Protein AF-A0A966PYU3-F1 (afdb_monomer_lite)

pLDDT: mean 75.05, std 14.35, range [39.69, 89.88]

Radius of gyration: 15.24 Å; chains: 1; bounding box: 38×45×28 Å

Foldseek 3Di:
DVLLVVQCPDPLSVVVSVLQVVCPVLPPQWDWDADPVRWIWIWHDLDVQWIWIWTAQSPVPFQGTWIWIWGADPVRHTPDTDTQDRHNDSVVNSVSSVVVSVVVVVVVVVVPPDD

Secondary structure (DSSP, 8-state):
-HHHHHHTTSHHHHHHHHHHHHHHHHSTT-EEEE-TTS-EEEEEEEETTEEEEEEE--STTS-SEEEEEEEE-TTS-EEEEEEEEEES-HHHHHHHHHHHHHHHHHHHHTTSS--

Sequence (115 aa):
DVVLLGLINSRKGLKMAIWVDFFKEKLEGSKIVVDTEGKPYVSKEIAPKEYVEVELNITQQFLPYHIYFRRFDVNGVELENRLFAQVGDRDLALKSFNDITSKRLNSFELVLDGE

Structure (mmCIF, N/CA/C/O backbone):
data_AF-A0A966PYU3-F1
#
_entry.id   AF-A0A966PYU3-F1
#
loop_
_atom_site.group_PDB
_atom_site.id
_atom_site.type_symbol
_atom_site.label_atom_id
_atom_site.label_alt_id
_atom_site.label_comp_id
_atom_site.label_asym_id
_atom_site.label_entity_id
_atom_site.label_seq_id
_atom_site.pdbx_PDB_ins_code
_atom_site.Cartn_x
_atom_site.Cartn_y
_atom_site.Cartn_z
_atom_site.occupancy
_atom_site.B_iso_or_equiv
_atom_site.auth_seq_id
_atom_site.auth_comp_id
_atom_site.auth_asym_id
_atom_site.auth_atom_id
_atom_site.pdbx_PDB_model_num
ATOM 1 N N . ASP A 1 1 ? 13.093 -5.484 13.478 1.00 48.78 1 ASP A N 1
ATOM 2 C CA . ASP A 1 1 ? 14.369 -6.141 13.124 1.00 48.78 1 ASP A CA 1
ATOM 3 C C . ASP A 1 1 ? 14.368 -7.666 13.051 1.00 48.78 1 ASP A C 1
ATOM 5 O O . ASP A 1 1 ? 14.941 -8.189 12.109 1.00 48.78 1 ASP A O 1
ATOM 9 N N . VAL A 1 2 ? 13.714 -8.416 13.948 1.00 45.22 2 VAL A N 1
ATOM 10 C CA . VAL A 1 2 ? 13.799 -9.902 13.947 1.00 45.22 2 VAL A CA 1
ATOM 11 C C . VAL A 1 2 ? 13.134 -10.577 12.729 1.00 45.22 2 VAL A C 1
ATOM 13 O O . VAL A 1 2 ? 13.573 -11.637 12.292 1.00 45.22 2 VAL A O 1
ATOM 16 N N . VAL A 1 3 ? 12.116 -9.955 12.125 1.00 50.88 3 VAL A N 1
ATOM 17 C CA . VAL A 1 3 ? 11.343 -10.552 11.013 1.00 50.88 3 VAL A CA 1
ATOM 18 C C . VAL A 1 3 ? 12.121 -10.568 9.687 1.00 50.88 3 VAL A C 1
ATOM 20 O O . VAL A 1 3 ? 11.986 -11.510 8.909 1.00 50.88 3 VAL A O 1
ATOM 23 N N . LEU A 1 4 ? 12.996 -9.582 9.444 1.00 51.12 4 LEU A N 1
ATOM 24 C CA . LEU A 1 4 ? 13.831 -9.554 8.236 1.00 51.12 4 LEU A CA 1
ATOM 25 C C . LEU A 1 4 ? 14.906 -10.650 8.258 1.00 51.12 4 LEU A C 1
ATOM 27 O O . LEU A 1 4 ? 15.159 -11.278 7.233 1.00 51.12 4 LEU A O 1
ATOM 31 N N . LEU A 1 5 ? 15.493 -10.930 9.427 1.00 50.06 5 LEU A N 1
ATOM 32 C CA . LEU A 1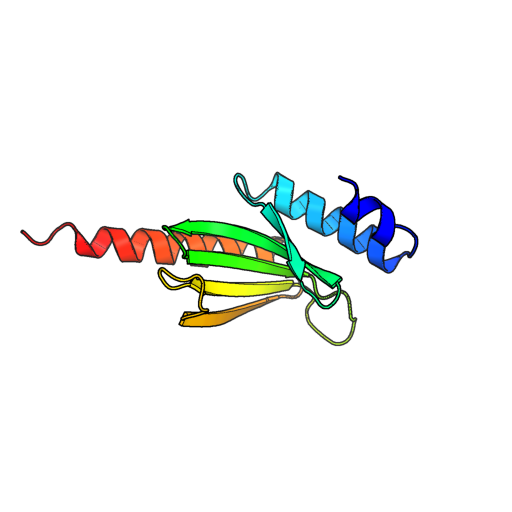 5 ? 16.560 -11.927 9.593 1.00 50.06 5 LEU A CA 1
ATOM 33 C C . LEU A 1 5 ? 16.131 -13.347 9.188 1.00 50.06 5 LEU A C 1
ATOM 35 O O . LEU A 1 5 ? 16.933 -14.080 8.615 1.00 50.06 5 LEU A O 1
ATOM 39 N N . GLY A 1 6 ? 14.864 -13.718 9.405 1.00 51.88 6 GLY A N 1
ATOM 40 C CA . GLY A 1 6 ? 14.333 -15.028 9.005 1.00 51.88 6 GLY A CA 1
ATOM 41 C C . GLY A 1 6 ? 14.177 -15.210 7.489 1.00 51.88 6 GLY A C 1
ATOM 42 O O . GLY A 1 6 ? 14.284 -16.328 6.985 1.00 51.88 6 GLY A O 1
ATOM 43 N N . LEU A 1 7 ? 13.976 -14.119 6.743 1.00 52.72 7 LEU A N 1
ATOM 44 C CA . LEU A 1 7 ? 13.758 -14.143 5.291 1.00 52.72 7 LEU A CA 1
ATOM 45 C C . LEU A 1 7 ? 15.075 -14.180 4.491 1.00 52.72 7 LEU A C 1
ATOM 47 O O . LEU A 1 7 ? 15.096 -14.676 3.366 1.00 52.72 7 LEU A O 1
ATOM 51 N N . ILE A 1 8 ? 16.191 -13.710 5.058 1.00 54.34 8 ILE A N 1
ATOM 52 C CA . ILE A 1 8 ? 17.474 -13.503 4.351 1.00 54.34 8 ILE A CA 1
ATOM 53 C C . ILE A 1 8 ? 18.181 -14.815 3.939 1.00 54.34 8 ILE A C 1
ATOM 55 O O . ILE A 1 8 ? 19.052 -14.793 3.070 1.00 54.34 8 ILE A O 1
ATOM 59 N N . ASN A 1 9 ? 17.760 -15.982 4.442 1.00 53.62 9 ASN A N 1
ATOM 60 C CA . ASN A 1 9 ? 18.373 -17.284 4.119 1.00 53.62 9 ASN A CA 1
ATOM 61 C C . ASN A 1 9 ? 18.201 -17.752 2.652 1.00 53.62 9 ASN A C 1
ATOM 63 O O . ASN A 1 9 ? 18.689 -18.816 2.277 1.00 53.62 9 ASN A O 1
ATOM 67 N N . SER A 1 10 ? 17.543 -16.970 1.790 1.00 58.88 10 SER A N 1
ATOM 68 C CA . SER A 1 10 ? 17.401 -17.247 0.356 1.00 58.88 10 SER A CA 1
ATOM 69 C C . SER A 1 10 ? 17.718 -16.010 -0.485 1.00 58.88 10 SER A C 1
ATOM 71 O O . SER A 1 10 ? 17.369 -14.891 -0.110 1.00 58.88 10 SER A O 1
ATOM 73 N N . ARG A 1 11 ? 18.295 -16.189 -1.689 1.00 59.81 11 ARG A N 1
ATOM 74 C CA . ARG A 1 11 ? 18.551 -15.085 -2.649 1.00 59.81 11 ARG A CA 1
ATOM 75 C C . ARG A 1 11 ? 17.299 -14.245 -2.931 1.00 59.81 11 ARG A C 1
ATOM 77 O O . ARG A 1 11 ? 17.414 -13.064 -3.245 1.00 59.81 11 ARG A O 1
ATOM 84 N N . LYS A 1 12 ? 16.111 -14.853 -2.838 1.00 63.81 12 LYS A N 1
ATOM 85 C CA . LYS A 1 12 ? 14.823 -14.160 -2.982 1.00 63.81 12 LYS A CA 1
ATOM 86 C C . LYS A 1 12 ? 14.524 -13.249 -1.787 1.00 63.81 12 LYS A C 1
ATOM 88 O O . LYS A 1 12 ? 14.116 -12.113 -1.992 1.00 63.81 12 LYS A O 1
ATOM 93 N N . GLY A 1 13 ? 14.786 -13.708 -0.566 1.00 62.72 13 GLY A N 1
ATOM 94 C CA . GLY A 1 13 ? 14.564 -12.915 0.641 1.00 62.72 13 GLY A CA 1
ATOM 95 C C . GLY A 1 13 ? 15.608 -11.821 0.865 1.00 62.72 13 GLY A C 1
ATOM 96 O O . GLY A 1 13 ? 15.250 -10.752 1.341 1.00 62.72 13 GLY A O 1
ATOM 97 N N . LEU A 1 14 ? 16.853 -12.008 0.405 1.00 65.94 14 LEU A N 1
ATOM 98 C CA . LEU A 1 14 ? 17.844 -10.923 0.362 1.00 65.94 14 LEU A CA 1
ATOM 99 C C . LEU A 1 14 ? 17.396 -9.786 -0.572 1.00 65.94 14 LEU A C 1
ATOM 101 O O . LEU A 1 14 ? 17.483 -8.617 -0.211 1.00 65.94 14 LEU A O 1
ATOM 105 N N . LYS A 1 15 ? 16.867 -10.118 -1.760 1.00 67.81 15 LYS A N 1
ATOM 106 C CA . LYS A 1 15 ? 16.271 -9.111 -2.654 1.00 67.81 15 LYS A CA 1
ATOM 107 C C . LYS A 1 15 ? 15.077 -8.421 -1.994 1.00 67.81 15 LYS A C 1
ATOM 109 O O . LYS A 1 15 ? 14.956 -7.211 -2.112 1.00 67.81 15 LYS A O 1
ATOM 114 N N . MET A 1 16 ? 14.235 -9.170 -1.279 1.00 70.31 16 MET A N 1
ATOM 115 C CA . MET A 1 16 ? 13.099 -8.611 -0.540 1.00 70.31 16 MET A CA 1
ATOM 116 C C . MET A 1 16 ? 13.531 -7.585 0.498 1.00 70.31 16 MET A C 1
ATOM 118 O O . MET A 1 16 ? 12.992 -6.489 0.510 1.00 70.31 16 MET A O 1
ATOM 122 N N . ALA A 1 17 ? 14.522 -7.933 1.320 1.00 69.19 17 ALA A N 1
ATOM 123 C CA . ALA A 1 17 ? 15.067 -7.061 2.350 1.00 69.19 17 ALA A CA 1
ATOM 124 C C . ALA A 1 17 ? 15.547 -5.729 1.759 1.00 69.19 17 ALA A C 1
ATOM 126 O O . ALA A 1 17 ? 15.104 -4.677 2.197 1.00 69.19 17 ALA A O 1
ATOM 127 N N . ILE A 1 18 ? 16.330 -5.782 0.675 1.00 76.62 18 ILE A N 1
ATOM 128 C CA . ILE A 1 18 ? 16.830 -4.582 -0.016 1.00 76.62 18 ILE A CA 1
ATOM 129 C C . ILE A 1 18 ? 15.679 -3.687 -0.501 1.00 76.62 18 ILE A C 1
ATOM 131 O O . ILE A 1 18 ? 15.760 -2.465 -0.395 1.00 76.62 18 ILE A O 1
ATOM 135 N N . TRP A 1 19 ? 14.604 -4.273 -1.037 1.00 76.88 19 TRP A N 1
ATOM 136 C CA . TRP A 1 19 ? 13.450 -3.494 -1.497 1.00 76.88 19 TRP A CA 1
ATOM 137 C C . TRP A 1 19 ? 12.645 -2.900 -0.348 1.00 76.88 19 TRP A C 1
ATOM 139 O O . TRP A 1 19 ? 12.254 -1.738 -0.416 1.00 76.88 19 TRP A O 1
ATOM 149 N N . VAL A 1 20 ? 12.420 -3.681 0.705 1.00 77.25 20 VAL A N 1
ATOM 150 C CA . VAL A 1 20 ? 11.753 -3.225 1.924 1.00 77.25 20 VAL A CA 1
ATOM 151 C C . VAL A 1 20 ? 12.511 -2.046 2.540 1.00 77.25 20 VAL A C 1
ATOM 153 O O . VAL A 1 20 ? 11.890 -1.030 2.847 1.00 77.25 20 VAL A O 1
ATOM 156 N N . ASP A 1 21 ? 13.836 -2.151 2.667 1.00 78.38 21 ASP A N 1
ATOM 157 C CA . ASP A 1 21 ? 14.683 -1.075 3.186 1.00 78.38 21 ASP A CA 1
ATOM 158 C C . ASP A 1 21 ? 14.631 0.167 2.286 1.00 78.38 21 ASP A C 1
ATOM 160 O O . ASP A 1 21 ? 14.397 1.264 2.787 1.00 78.38 21 ASP A O 1
ATOM 164 N N . PHE A 1 22 ? 14.706 0.003 0.958 1.00 83.56 22 PHE A N 1
ATOM 165 C CA . PHE A 1 22 ? 14.572 1.119 0.013 1.00 83.56 22 PHE A CA 1
ATOM 166 C C . PHE A 1 22 ? 13.260 1.893 0.201 1.00 83.56 22 PHE A C 1
ATOM 168 O O . PHE A 1 22 ? 13.265 3.122 0.284 1.00 83.56 22 PHE A O 1
ATOM 175 N N . PHE A 1 23 ? 12.122 1.196 0.271 1.00 81.00 23 PHE A N 1
ATOM 176 C CA . PHE A 1 23 ? 10.833 1.862 0.460 1.00 81.00 23 PHE A CA 1
ATOM 177 C C . PHE A 1 23 ? 10.705 2.467 1.854 1.00 81.00 23 PHE A C 1
ATOM 179 O O . PHE A 1 23 ? 10.170 3.562 1.967 1.00 81.00 23 PHE A O 1
ATOM 186 N N . LYS A 1 24 ? 11.237 1.823 2.895 1.00 79.62 24 LYS A N 1
ATOM 187 C CA . LYS A 1 24 ? 11.265 2.382 4.252 1.00 79.62 24 LYS A CA 1
ATOM 188 C C . LYS A 1 24 ? 12.063 3.688 4.315 1.00 79.62 24 LYS A C 1
ATOM 190 O O . LYS A 1 24 ? 11.620 4.634 4.958 1.00 79.62 24 LYS A O 1
ATOM 195 N N . GLU A 1 25 ? 13.211 3.758 3.641 1.00 83.06 25 GLU A N 1
ATOM 196 C CA . GLU A 1 25 ? 14.034 4.973 3.573 1.00 83.06 25 GLU A CA 1
ATOM 197 C C . GLU A 1 25 ? 13.360 6.095 2.773 1.00 83.06 25 GLU A C 1
ATOM 199 O O . GLU A 1 25 ? 13.516 7.270 3.098 1.00 83.06 25 GLU A O 1
ATOM 204 N N . LYS A 1 26 ? 12.621 5.756 1.709 1.00 84.25 26 LYS A N 1
ATOM 205 C CA . LYS A 1 26 ? 11.974 6.745 0.829 1.00 84.25 26 LYS A CA 1
ATOM 206 C C . LYS A 1 26 ? 10.588 7.179 1.293 1.00 84.25 26 LYS A C 1
ATOM 208 O O . LYS A 1 26 ? 10.162 8.284 0.964 1.00 84.25 26 LYS A O 1
ATOM 213 N N . LEU A 1 27 ? 9.878 6.328 2.023 1.00 81.31 27 LEU A N 1
ATOM 214 C CA . LEU A 1 27 ? 8.526 6.570 2.508 1.00 81.31 27 LEU A CA 1
ATOM 215 C C . LEU A 1 27 ? 8.575 6.853 4.006 1.00 81.31 27 LEU A C 1
ATOM 217 O O . LEU A 1 27 ? 8.327 5.975 4.834 1.00 81.31 27 LEU A O 1
ATOM 221 N N . GLU A 1 28 ? 8.876 8.100 4.362 1.00 80.25 28 GLU A N 1
ATOM 222 C CA . GLU A 1 28 ? 8.888 8.521 5.762 1.00 80.25 28 GLU A CA 1
ATOM 223 C C . GLU A 1 28 ? 7.515 8.283 6.420 1.00 80.25 28 GLU A C 1
ATOM 225 O O . GLU A 1 28 ? 6.459 8.526 5.815 1.00 80.25 28 GLU A O 1
ATOM 230 N N . GLY A 1 29 ? 7.542 7.754 7.647 1.00 78.38 29 GLY A N 1
ATOM 231 C CA . GLY A 1 29 ? 6.354 7.368 8.412 1.00 78.38 29 GLY A CA 1
ATOM 232 C C . GLY A 1 29 ? 5.727 6.030 8.001 1.00 78.38 29 GLY A C 1
ATOM 233 O O . GLY A 1 29 ? 4.717 5.637 8.584 1.00 78.38 29 GLY A O 1
ATOM 234 N N . SER A 1 30 ? 6.305 5.313 7.030 1.00 84.06 30 SER A N 1
ATOM 235 C CA . SER A 1 30 ? 5.847 3.970 6.664 1.00 84.06 30 SER A CA 1
ATOM 236 C C . SER A 1 30 ? 6.307 2.898 7.658 1.00 84.06 30 SER A C 1
ATOM 238 O O . SER A 1 30 ? 7.345 3.002 8.318 1.00 84.06 30 SER A O 1
ATOM 240 N N . LYS A 1 31 ? 5.506 1.841 7.772 1.00 84.38 31 LYS A N 1
ATOM 241 C CA . LYS A 1 31 ? 5.748 0.658 8.593 1.00 84.38 31 LYS A CA 1
ATOM 242 C C . LYS A 1 31 ? 5.828 -0.565 7.696 1.00 84.38 31 LYS A C 1
ATOM 244 O O . LYS A 1 31 ? 5.095 -0.693 6.721 1.00 84.38 31 LYS A O 1
ATOM 249 N N . ILE A 1 32 ? 6.705 -1.488 8.061 1.00 83.44 32 ILE A N 1
ATOM 250 C CA . ILE A 1 32 ? 6.795 -2.786 7.402 1.00 83.44 32 ILE A CA 1
ATOM 251 C C . ILE A 1 32 ? 5.848 -3.720 8.135 1.00 83.44 32 ILE A C 1
ATOM 253 O O . ILE A 1 32 ? 5.985 -3.915 9.344 1.00 83.44 32 ILE A O 1
ATOM 257 N N . VAL A 1 33 ? 4.911 -4.294 7.400 1.00 82.25 33 VAL A N 1
ATOM 258 C CA . VAL A 1 33 ? 3.959 -5.271 7.913 1.00 82.25 33 VAL A CA 1
ATOM 259 C C . VAL A 1 33 ? 4.103 -6.538 7.081 1.00 82.25 33 VAL A C 1
ATOM 261 O O . VAL A 1 33 ? 4.533 -6.501 5.929 1.00 82.25 33 VAL A O 1
ATOM 264 N N . VAL A 1 34 ? 3.834 -7.681 7.694 1.00 77.94 34 VAL A N 1
AT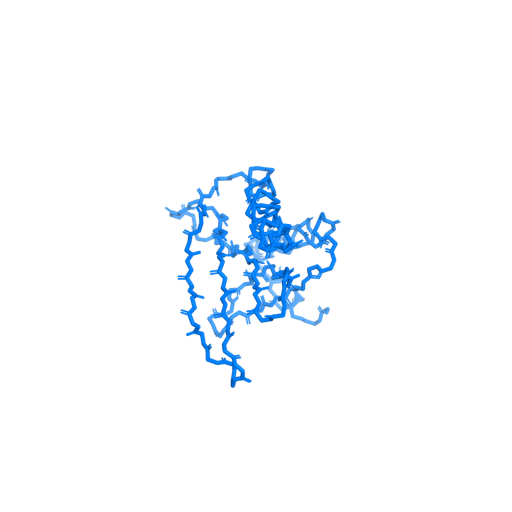OM 265 C CA . VAL A 1 34 ? 3.908 -8.976 7.027 1.00 77.94 34 VAL A CA 1
ATOM 266 C C . VAL A 1 34 ? 2.546 -9.621 7.155 1.00 77.94 34 VAL A C 1
ATOM 268 O O . VAL A 1 34 ? 2.011 -9.708 8.259 1.00 77.94 34 VAL A O 1
ATOM 271 N N . ASP A 1 35 ? 1.989 -10.035 6.023 1.00 74.31 35 ASP A N 1
ATOM 272 C CA . ASP A 1 35 ? 0.709 -10.729 5.995 1.00 74.31 35 ASP A CA 1
ATOM 273 C C . ASP A 1 35 ? 0.845 -12.122 6.632 1.00 74.31 35 ASP A C 1
ATOM 275 O O . ASP A 1 35 ? 1.937 -12.679 6.763 1.00 74.31 35 ASP A O 1
ATOM 279 N N . THR A 1 36 ? -0.287 -12.718 6.975 1.00 73.25 36 THR A N 1
ATOM 280 C CA . THR A 1 36 ? -0.451 -14.110 7.400 1.00 73.25 36 THR A CA 1
ATOM 281 C C . THR A 1 36 ? 0.173 -15.118 6.426 1.00 73.25 36 THR A C 1
ATOM 283 O O . THR A 1 36 ? 0.669 -16.156 6.857 1.00 73.25 36 THR A O 1
ATOM 286 N N . GLU A 1 37 ? 0.238 -14.790 5.130 1.00 70.38 37 GLU A N 1
ATOM 287 C CA . GLU A 1 37 ? 0.928 -15.579 4.097 1.00 70.38 37 GLU A CA 1
ATOM 288 C C . GLU A 1 37 ? 2.459 -15.370 4.064 1.00 70.38 37 GLU A C 1
ATOM 290 O O . GLU A 1 37 ? 3.153 -15.929 3.213 1.00 70.38 37 GLU A O 1
ATOM 295 N N . GLY A 1 38 ? 3.012 -14.542 4.955 1.00 66.56 38 GLY A N 1
ATOM 296 C CA . GLY A 1 38 ? 4.441 -14.223 5.009 1.00 66.56 38 GLY A CA 1
ATOM 297 C C . GLY A 1 38 ? 4.908 -13.213 3.954 1.00 66.56 38 GLY A C 1
ATOM 298 O O . GLY A 1 38 ? 6.115 -13.034 3.772 1.00 66.56 38 GLY A O 1
ATOM 299 N N . LYS A 1 39 ? 3.981 -12.552 3.250 1.00 75.12 39 LYS A N 1
ATOM 300 C CA . LYS A 1 39 ? 4.290 -11.521 2.249 1.00 75.12 39 LYS A CA 1
ATOM 301 C C . LYS A 1 39 ? 4.508 -10.171 2.935 1.00 75.12 39 LYS A C 1
ATOM 303 O O . LYS A 1 39 ? 3.603 -9.702 3.625 1.00 75.12 39 LYS A O 1
ATOM 308 N N . PRO A 1 40 ? 5.678 -9.532 2.775 1.00 78.06 40 PRO A N 1
ATOM 309 C CA . PRO A 1 40 ? 5.899 -8.212 3.332 1.00 78.06 40 PRO A CA 1
ATOM 310 C C . PRO A 1 40 ? 5.258 -7.140 2.456 1.00 78.06 40 PRO A C 1
ATOM 312 O O . PRO A 1 40 ? 5.358 -7.162 1.225 1.00 78.06 40 PRO A O 1
ATOM 315 N N . TYR A 1 41 ? 4.669 -6.159 3.118 1.00 85.50 41 TYR A N 1
ATOM 316 C CA . TYR A 1 41 ? 4.185 -4.939 2.508 1.00 85.50 41 TYR A CA 1
ATOM 317 C C . TYR A 1 41 ? 4.621 -3.726 3.329 1.00 85.50 41 TYR A C 1
ATOM 319 O O . TYR A 1 41 ? 4.778 -3.777 4.552 1.00 85.50 41 TYR A O 1
ATOM 327 N N . VAL A 1 42 ? 4.871 -2.624 2.631 1.00 87.81 42 VAL A N 1
ATOM 328 C CA . VAL A 1 42 ? 5.220 -1.339 3.236 1.00 87.81 42 VAL A CA 1
ATOM 329 C C . VAL A 1 42 ? 3.954 -0.504 3.297 1.00 87.81 42 VAL A C 1
ATOM 331 O O . VAL A 1 42 ? 3.445 -0.078 2.267 1.00 87.81 42 VAL A O 1
ATOM 334 N N . SER A 1 43 ? 3.431 -0.307 4.501 1.00 88.25 43 SER A N 1
ATOM 335 C CA . SER A 1 43 ? 2.166 0.373 4.767 1.00 88.25 43 SER A CA 1
ATOM 336 C C . SER A 1 43 ? 2.414 1.772 5.315 1.00 88.25 43 SER A C 1
ATOM 338 O O . SER A 1 43 ? 3.228 1.957 6.221 1.00 88.25 43 SER A O 1
ATOM 340 N N . LYS A 1 44 ? 1.718 2.776 4.786 1.00 89.19 44 LYS A N 1
ATOM 341 C CA . LYS A 1 44 ? 1.707 4.137 5.327 1.00 89.19 44 LYS A CA 1
ATOM 342 C C . LYS A 1 44 ? 0.280 4.549 5.610 1.00 89.19 44 LYS A C 1
ATOM 344 O O . LYS A 1 44 ? -0.573 4.494 4.728 1.00 89.19 44 LYS A O 1
ATOM 349 N N . GLU A 1 45 ? 0.057 5.015 6.827 1.00 87.81 45 GLU A N 1
ATOM 350 C CA . GLU A 1 45 ? -1.190 5.665 7.199 1.00 87.81 45 GLU A CA 1
ATOM 351 C C . GLU A 1 45 ? -1.217 7.072 6.599 1.00 87.81 45 GLU A C 1
ATOM 353 O O . GLU A 1 45 ? -0.291 7.858 6.812 1.00 87.81 45 GLU A O 1
ATOM 358 N N . ILE A 1 46 ? -2.251 7.369 5.814 1.00 85.12 46 ILE A N 1
ATOM 359 C CA . ILE A 1 46 ? -2.429 8.684 5.180 1.00 85.12 46 ILE A CA 1
ATOM 360 C C . ILE A 1 46 ? -3.522 9.510 5.864 1.00 85.12 46 ILE A C 1
ATOM 362 O O . ILE A 1 46 ? -3.479 10.735 5.829 1.00 85.12 46 ILE A O 1
ATOM 366 N N . ALA A 1 47 ? -4.478 8.837 6.499 1.00 82.31 47 ALA A N 1
ATOM 367 C CA . ALA A 1 47 ? -5.548 9.404 7.307 1.00 82.31 47 ALA A CA 1
ATOM 368 C C . ALA A 1 47 ? -5.982 8.341 8.333 1.00 82.31 47 ALA A C 1
ATOM 370 O O . ALA A 1 47 ? -5.629 7.169 8.165 1.00 82.31 47 ALA A O 1
ATOM 371 N N . PRO A 1 48 ? -6.739 8.697 9.388 1.00 83.06 48 PRO A N 1
ATOM 372 C CA . PRO A 1 48 ? -7.157 7.727 10.394 1.00 83.06 48 PRO A CA 1
ATOM 373 C C . PRO A 1 48 ? -7.859 6.526 9.748 1.00 83.06 48 PRO A C 1
ATOM 375 O O . PRO A 1 48 ? -8.939 6.676 9.176 1.00 83.06 48 PRO A O 1
ATOM 378 N N . LYS A 1 49 ? -7.250 5.338 9.875 1.00 85.50 49 LYS A N 1
ATOM 379 C CA . LYS A 1 49 ? -7.730 4.059 9.302 1.00 85.50 49 LYS A CA 1
ATOM 380 C C . LYS A 1 49 ? -7.689 3.957 7.773 1.00 85.50 49 LYS A C 1
ATOM 382 O O . LYS A 1 49 ? -8.295 3.043 7.212 1.00 85.50 49 LYS A O 1
ATOM 387 N N . GLU A 1 50 ? -6.981 4.852 7.098 1.00 86.94 50 GLU A N 1
ATOM 388 C CA . GLU A 1 50 ? -6.704 4.764 5.667 1.00 86.94 50 GLU A CA 1
ATOM 389 C C . GLU A 1 50 ? -5.212 4.571 5.434 1.00 86.94 50 GLU A C 1
ATOM 391 O O . GLU A 1 50 ? -4.374 5.367 5.867 1.00 86.94 50 GLU A O 1
ATOM 396 N N . TYR A 1 51 ? -4.890 3.513 4.704 1.00 88.06 51 TYR A N 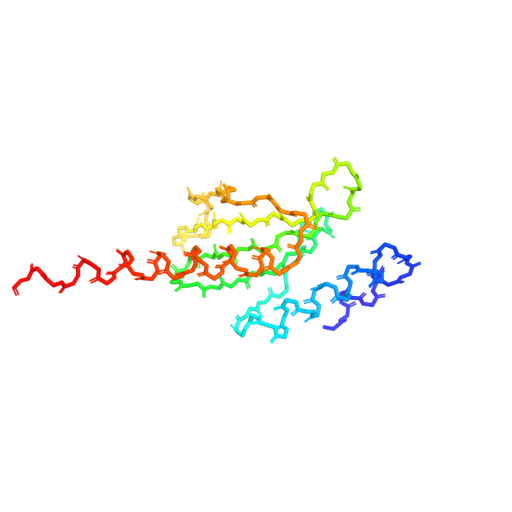1
ATOM 397 C CA . TYR A 1 51 ? -3.535 3.060 4.471 1.00 88.06 51 TYR A CA 1
ATOM 398 C C . TYR A 1 51 ? -3.276 2.930 2.977 1.00 88.06 51 TYR A C 1
ATOM 400 O O . TYR A 1 51 ? -4.107 2.440 2.209 1.00 88.06 51 TYR A O 1
ATOM 408 N N . VAL A 1 52 ? -2.092 3.359 2.562 1.00 89.62 52 VAL A N 1
ATOM 409 C CA . VAL A 1 52 ? -1.541 3.030 1.250 1.00 89.62 52 VAL A CA 1
ATOM 410 C C . VAL A 1 52 ? -0.438 2.016 1.479 1.00 89.62 52 VAL A C 1
ATOM 412 O O . VAL A 1 52 ? 0.453 2.238 2.300 1.00 89.62 52 VAL A O 1
ATOM 415 N N . GLU A 1 53 ? -0.496 0.900 0.764 1.00 89.88 53 GLU A N 1
ATOM 416 C CA . GLU A 1 53 ? 0.390 -0.235 0.993 1.00 89.88 53 GLU A CA 1
ATOM 417 C C . GLU A 1 53 ? 1.093 -0.638 -0.297 1.00 89.88 53 GLU A C 1
ATOM 419 O O . GLU A 1 53 ? 0.463 -0.758 -1.344 1.00 89.88 53 GLU A O 1
ATOM 424 N N . VAL A 1 54 ? 2.405 -0.849 -0.227 1.00 88.94 54 VAL A N 1
ATOM 425 C CA . VAL A 1 54 ? 3.198 -1.436 -1.309 1.00 88.94 54 VAL A CA 1
ATOM 426 C C . VAL A 1 54 ? 3.466 -2.887 -0.960 1.00 88.94 54 VAL A C 1
ATOM 428 O O . VAL A 1 54 ? 4.304 -3.178 -0.109 1.00 88.94 54 VAL A O 1
ATOM 431 N N . GLU A 1 55 ? 2.767 -3.799 -1.617 1.00 86.62 55 GLU A N 1
ATOM 432 C CA . GLU A 1 55 ? 3.050 -5.227 -1.553 1.00 86.62 55 GLU A CA 1
ATOM 433 C C . GLU A 1 55 ? 4.221 -5.568 -2.483 1.00 86.62 55 GLU A C 1
ATOM 435 O O . GLU A 1 55 ? 4.288 -5.125 -3.635 1.00 86.62 55 GLU A O 1
ATOM 440 N N . LEU A 1 56 ? 5.155 -6.367 -1.959 1.00 79.75 56 LEU A N 1
ATOM 441 C CA . LEU A 1 56 ? 6.348 -6.813 -2.669 1.00 79.75 56 LEU A CA 1
ATOM 442 C C . LEU A 1 56 ? 6.162 -8.252 -3.144 1.00 79.75 56 LEU A C 1
ATOM 444 O O . LEU A 1 56 ? 6.345 -9.213 -2.394 1.00 79.75 56 LEU A O 1
ATOM 448 N N . ASN A 1 57 ? 5.833 -8.408 -4.421 1.00 74.88 57 ASN A N 1
ATOM 449 C CA . ASN A 1 57 ? 5.586 -9.701 -5.033 1.00 74.88 57 ASN A CA 1
ATOM 450 C C . ASN A 1 57 ? 6.859 -10.231 -5.716 1.00 74.88 57 ASN A C 1
ATOM 452 O O . ASN A 1 57 ? 7.243 -9.816 -6.804 1.00 74.88 57 ASN A O 1
ATOM 456 N N . ILE A 1 58 ? 7.564 -11.161 -5.065 1.00 62.75 58 ILE A N 1
ATOM 457 C CA . ILE A 1 58 ? 8.853 -11.697 -5.566 1.00 62.75 58 ILE A CA 1
ATOM 458 C C . ILE A 1 58 ? 8.666 -12.923 -6.474 1.00 62.75 58 ILE A C 1
ATOM 460 O O . ILE A 1 58 ? 9.621 -13.471 -7.039 1.00 62.75 58 ILE A O 1
ATOM 464 N N . THR A 1 59 ? 7.427 -13.368 -6.658 1.00 58.66 59 THR A N 1
ATOM 465 C CA . THR A 1 59 ? 7.100 -14.434 -7.601 1.00 58.66 59 THR A CA 1
ATOM 466 C C . THR A 1 59 ? 7.151 -13.896 -9.032 1.00 58.66 59 THR A C 1
ATOM 468 O O . THR A 1 59 ? 6.308 -13.119 -9.458 1.00 58.66 59 THR A O 1
ATOM 471 N N . GLN A 1 60 ? 8.167 -14.343 -9.779 1.00 52.06 60 GLN A N 1
ATOM 472 C CA . GLN A 1 60 ? 8.594 -13.894 -11.119 1.00 52.06 60 GLN A CA 1
ATOM 473 C C . GLN A 1 60 ? 7.541 -13.974 -12.248 1.00 52.06 60 GLN A C 1
ATOM 475 O O . GLN A 1 60 ? 7.883 -13.733 -13.401 1.00 52.06 60 GLN A O 1
ATOM 480 N N . GLN A 1 61 ? 6.292 -14.339 -11.955 1.00 51.03 61 GLN A N 1
ATOM 481 C CA . GLN A 1 61 ? 5.209 -14.374 -12.943 1.00 51.03 61 GLN A CA 1
ATOM 482 C C . GLN A 1 61 ? 4.473 -13.035 -13.083 1.00 51.03 61 GLN A C 1
ATOM 484 O O . GLN A 1 61 ? 3.795 -12.841 -14.087 1.00 51.03 61 GLN A O 1
ATOM 489 N N . PHE A 1 62 ? 4.630 -12.104 -12.136 1.00 58.09 62 PHE A N 1
ATOM 490 C CA . PHE A 1 62 ? 3.937 -10.813 -12.150 1.00 58.09 62 PHE A CA 1
ATOM 491 C C . PHE A 1 62 ? 4.889 -9.644 -11.902 1.00 58.09 62 PHE A C 1
ATOM 493 O O . PHE A 1 62 ? 6.023 -9.815 -11.450 1.00 58.09 62 PHE A O 1
ATOM 500 N N . LEU A 1 63 ? 4.408 -8.441 -12.218 1.00 64.50 63 LEU A N 1
ATOM 501 C CA . LEU A 1 63 ? 5.068 -7.195 -11.849 1.00 64.50 63 LEU A CA 1
ATOM 502 C C . LEU A 1 63 ? 5.243 -7.152 -10.312 1.00 64.50 63 LEU A C 1
ATOM 504 O O . LEU A 1 63 ? 4.288 -7.449 -9.592 1.00 64.50 63 LEU A O 1
ATOM 508 N N . PRO A 1 64 ? 6.445 -6.830 -9.804 1.00 74.75 64 PRO A N 1
ATOM 509 C CA . PRO A 1 64 ? 6.837 -7.109 -8.428 1.00 74.75 64 PRO A CA 1
ATOM 510 C C . PRO A 1 64 ? 6.312 -6.119 -7.386 1.00 74.75 64 PRO A C 1
ATOM 512 O O . PRO A 1 64 ? 6.519 -6.345 -6.195 1.00 74.75 64 PRO A O 1
ATOM 515 N N . TYR A 1 65 ? 5.666 -5.031 -7.807 1.00 84.94 65 TYR A N 1
ATOM 516 C CA . TYR A 1 65 ? 5.148 -4.010 -6.905 1.00 84.94 65 TYR A CA 1
ATOM 517 C C . TYR A 1 65 ? 3.654 -3.813 -7.136 1.00 84.94 65 TYR A C 1
ATOM 519 O O . TYR A 1 65 ? 3.239 -3.382 -8.216 1.00 84.94 65 TYR A O 1
ATOM 527 N N . HIS A 1 66 ? 2.856 -4.076 -6.106 1.00 88.12 66 HIS A N 1
ATOM 528 C CA . HIS A 1 66 ? 1.421 -3.808 -6.102 1.00 88.12 66 HIS A CA 1
ATOM 529 C C . HIS A 1 66 ? 1.117 -2.732 -5.073 1.00 88.12 66 HIS A C 1
ATOM 531 O O . HIS A 1 66 ? 1.449 -2.870 -3.902 1.00 88.12 66 HIS A O 1
ATOM 537 N N . ILE A 1 67 ? 0.503 -1.644 -5.519 1.00 88.44 67 ILE A N 1
ATOM 538 C CA . ILE A 1 67 ? 0.127 -0.525 -4.669 1.00 88.44 67 ILE A CA 1
ATOM 539 C C . ILE A 1 67 ? -1.358 -0.667 -4.374 1.00 88.44 67 ILE A C 1
ATOM 541 O O . ILE A 1 67 ? -2.182 -0.587 -5.288 1.00 88.44 67 ILE A O 1
ATOM 545 N N . TYR A 1 68 ? -1.692 -0.856 -3.107 1.00 89.06 68 TYR A N 1
ATOM 546 C CA . TYR A 1 68 ? -3.053 -0.966 -2.614 1.00 89.06 68 TYR A CA 1
ATOM 547 C C . TYR A 1 68 ? -3.449 0.275 -1.829 1.00 89.06 68 TYR A C 1
ATOM 549 O O . TYR A 1 68 ? -2.641 0.899 -1.144 1.00 89.06 68 TYR A O 1
ATOM 557 N N . PHE A 1 69 ? -4.730 0.603 -1.915 1.00 89.44 69 PHE A N 1
ATOM 558 C CA . PHE A 1 69 ? -5.403 1.471 -0.967 1.00 89.44 69 PHE A CA 1
ATOM 559 C C . PHE A 1 69 ? -6.295 0.614 -0.086 1.00 89.44 69 PHE A C 1
ATOM 561 O O . PHE A 1 69 ? -7.155 -0.102 -0.608 1.00 89.44 69 PHE A O 1
ATOM 568 N N . ARG A 1 70 ? -6.096 0.703 1.227 1.00 89.06 70 ARG A N 1
ATOM 569 C CA . ARG A 1 70 ? -6.897 -0.004 2.217 1.00 89.06 70 ARG A CA 1
ATOM 570 C C . ARG A 1 70 ? -7.538 0.966 3.189 1.00 89.06 70 ARG A C 1
ATOM 572 O O . ARG A 1 70 ? -6.906 1.920 3.636 1.00 89.06 70 ARG A O 1
ATOM 579 N N . ARG A 1 71 ? -8.793 0.713 3.533 1.00 87.62 71 ARG A N 1
ATOM 580 C CA . ARG A 1 71 ? -9.540 1.490 4.522 1.00 87.62 71 ARG A CA 1
ATOM 581 C C . ARG A 1 71 ? -10.214 0.552 5.496 1.00 87.62 71 ARG A C 1
ATOM 583 O O . ARG A 1 71 ? -10.808 -0.435 5.074 1.00 87.62 71 ARG A O 1
ATOM 590 N N . PHE A 1 72 ? -10.183 0.905 6.772 1.00 87.19 72 PHE A N 1
ATOM 591 C CA . PHE A 1 72 ? -10.783 0.121 7.845 1.00 87.19 72 PHE A CA 1
ATOM 592 C C . PHE A 1 72 ? -11.850 0.925 8.597 1.00 87.19 72 PHE A C 1
ATOM 594 O O . PHE A 1 72 ? -11.824 2.159 8.633 1.00 87.19 72 PHE A O 1
ATOM 601 N N . ASP A 1 73 ? -12.814 0.222 9.188 1.00 86.12 73 ASP A N 1
ATOM 602 C CA . ASP A 1 73 ? -13.847 0.805 10.040 1.00 86.12 73 ASP A CA 1
ATOM 603 C C . ASP A 1 73 ? -13.340 1.057 11.475 1.00 86.12 73 ASP A C 1
ATOM 605 O O . ASP A 1 73 ? -12.168 0.871 11.814 1.00 86.12 73 ASP A O 1
ATOM 609 N N . VAL A 1 74 ? -14.238 1.506 12.358 1.00 83.75 74 VAL A N 1
ATOM 610 C CA . VAL A 1 74 ? -13.921 1.732 13.778 1.00 83.75 74 VAL A CA 1
ATOM 611 C C . VAL A 1 74 ? -13.568 0.477 14.569 1.00 83.75 74 VAL A C 1
ATOM 613 O O . VAL A 1 74 ? -12.864 0.595 15.568 1.00 83.75 74 VAL A O 1
ATOM 616 N N . ASN A 1 75 ? -13.996 -0.687 14.099 1.00 86.00 75 ASN A N 1
ATOM 617 C CA . ASN A 1 75 ? -13.773 -1.990 14.707 1.00 86.00 75 ASN A CA 1
ATOM 618 C C . ASN A 1 75 ? -12.589 -2.743 14.069 1.00 86.00 75 ASN A C 1
ATOM 620 O O . ASN A 1 75 ? -12.300 -3.865 14.476 1.00 86.00 75 ASN A O 1
ATOM 624 N N . GLY A 1 76 ? -11.901 -2.142 13.089 1.00 79.00 76 GLY A N 1
ATOM 625 C CA . GLY A 1 76 ? -10.792 -2.760 12.358 1.00 79.00 76 GLY A CA 1
ATOM 626 C C . GLY A 1 76 ? -11.221 -3.684 11.212 1.00 79.00 76 GLY A C 1
ATOM 627 O O . GLY A 1 76 ? -10.398 -4.442 10.707 1.00 79.00 76 GLY A O 1
ATOM 628 N N . VAL A 1 77 ? -12.485 -3.637 10.790 1.00 85.88 77 VAL A N 1
ATOM 629 C CA . VAL A 1 77 ? -13.001 -4.372 9.628 1.00 85.88 77 VAL A CA 1
ATOM 630 C C . VAL A 1 77 ? -12.589 -3.652 8.346 1.00 85.88 77 VAL A C 1
ATOM 632 O O . VAL A 1 77 ? -12.761 -2.439 8.230 1.00 85.88 77 VAL A O 1
ATOM 635 N N . GLU A 1 78 ? -12.055 -4.392 7.375 1.00 86.25 78 GLU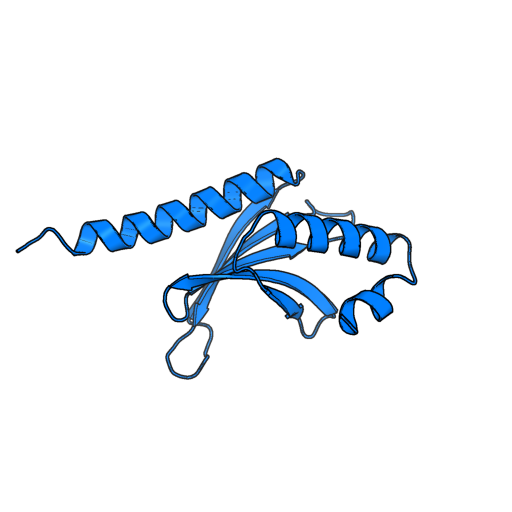 A N 1
ATOM 636 C CA . GLU A 1 78 ? -11.694 -3.861 6.057 1.00 86.25 78 GLU A CA 1
ATOM 637 C C . GLU A 1 78 ? -12.953 -3.387 5.307 1.00 86.25 78 GLU A C 1
ATOM 639 O O . GLU A 1 78 ? -13.859 -4.167 5.021 1.00 86.25 78 GLU A O 1
ATOM 644 N N . LEU A 1 79 ? -13.015 -2.088 5.015 1.00 85.81 79 LEU A N 1
ATOM 645 C CA . LEU A 1 79 ? -14.085 -1.443 4.249 1.00 85.81 79 LEU A CA 1
ATOM 646 C C . LEU A 1 79 ? -13.736 -1.325 2.766 1.00 85.81 79 LEU A C 1
ATOM 648 O O . LEU A 1 79 ? -14.615 -1.406 1.912 1.00 85.81 79 LEU A O 1
ATOM 652 N N . GLU A 1 80 ? -12.462 -1.087 2.459 1.00 86.06 80 GLU A N 1
ATOM 653 C CA . GLU A 1 80 ? -11.971 -0.963 1.089 1.00 86.06 80 GLU A CA 1
ATOM 654 C C . GLU A 1 80 ? -10.608 -1.636 0.985 1.00 86.06 80 GLU A C 1
ATOM 656 O O . GLU A 1 80 ? -9.751 -1.438 1.842 1.00 86.06 80 GLU A O 1
ATOM 661 N N . ASN A 1 81 ? -10.405 -2.386 -0.093 1.00 88.12 81 ASN A N 1
ATOM 662 C CA . ASN A 1 81 ? -9.115 -2.932 -0.487 1.00 88.12 81 ASN A CA 1
ATOM 663 C C . ASN A 1 81 ? -9.042 -2.923 -2.004 1.00 88.12 81 ASN A C 1
ATOM 665 O O . ASN A 1 81 ? -9.661 -3.734 -2.695 1.00 88.12 81 ASN A O 1
ATOM 669 N N . ARG A 1 82 ? -8.353 -1.914 -2.529 1.00 86.44 82 ARG A N 1
ATOM 670 C CA . ARG A 1 82 ? -8.347 -1.615 -3.954 1.00 86.44 82 ARG A CA 1
ATOM 671 C C . ARG A 1 82 ? -6.924 -1.565 -4.473 1.00 86.44 82 ARG A C 1
ATOM 673 O O . ARG A 1 82 ? -6.134 -0.725 -4.044 1.00 86.44 82 ARG A O 1
ATOM 680 N N . LEU A 1 83 ? -6.632 -2.412 -5.457 1.00 86.75 83 LEU A N 1
ATOM 681 C CA . LEU A 1 83 ? -5.403 -2.323 -6.236 1.00 86.75 83 LEU A CA 1
ATOM 682 C C . LEU A 1 83 ? -5.430 -1.033 -7.062 1.00 86.75 83 LEU A C 1
ATOM 684 O O . LEU A 1 83 ? -6.300 -0.844 -7.910 1.00 86.75 83 LEU A O 1
ATOM 688 N N . PHE A 1 84 ? -4.481 -0.141 -6.802 1.00 84.69 84 PHE A N 1
ATOM 689 C CA . PHE A 1 84 ? -4.345 1.126 -7.509 1.00 84.69 84 PHE A CA 1
ATOM 690 C C . PHE A 1 84 ? -3.402 1.016 -8.701 1.00 84.69 84 PHE A C 1
ATOM 692 O O . PHE A 1 84 ? -3.713 1.492 -9.790 1.00 84.69 84 PHE A O 1
ATOM 699 N N . ALA A 1 85 ? -2.245 0.393 -8.494 1.00 85.69 85 ALA A N 1
ATOM 700 C CA . ALA A 1 85 ? -1.242 0.239 -9.532 1.00 85.69 85 ALA A CA 1
ATOM 701 C C . ALA A 1 85 ? -0.468 -1.061 -9.341 1.00 85.69 85 ALA A C 1
ATOM 703 O O . ALA A 1 85 ? -0.240 -1.518 -8.224 1.00 85.69 85 ALA A O 1
ATOM 704 N N . GLN A 1 86 ? -0.044 -1.637 -10.457 1.00 86.88 86 GLN A N 1
ATOM 705 C CA . GLN A 1 86 ? 0.853 -2.776 -10.496 1.00 86.88 86 GLN A CA 1
ATOM 706 C C . GLN A 1 86 ? 2.002 -2.398 -11.432 1.00 86.88 86 GLN A C 1
ATOM 708 O O . GLN A 1 86 ? 1.759 -2.058 -12.590 1.00 86.88 86 GLN A O 1
ATOM 713 N N . VAL A 1 87 ? 3.239 -2.401 -10.933 1.00 85.69 87 VAL A N 1
ATOM 714 C CA . VAL A 1 87 ? 4.383 -1.845 -11.669 1.00 85.69 87 VAL A CA 1
ATOM 715 C C . VAL A 1 87 ? 5.629 -2.717 -11.586 1.00 85.69 87 VAL A C 1
ATOM 717 O O . VAL A 1 87 ? 5.876 -3.419 -10.608 1.00 85.69 87 VAL A O 1
ATOM 720 N N . GLY A 1 88 ? 6.406 -2.666 -12.670 1.00 82.38 88 GLY A N 1
ATOM 721 C CA . GLY A 1 88 ? 7.657 -3.406 -12.868 1.00 82.38 88 GLY A CA 1
ATOM 722 C C . GLY A 1 88 ? 8.850 -2.824 -12.120 1.00 82.38 88 GLY A C 1
ATOM 723 O O . GLY A 1 88 ? 9.828 -3.519 -11.860 1.00 82.38 88 GLY A O 1
ATOM 724 N N . ASP A 1 89 ? 8.764 -1.531 -11.823 1.00 82.44 89 ASP A N 1
ATOM 725 C CA . ASP A 1 89 ? 9.892 -0.683 -11.484 1.00 82.44 89 ASP A CA 1
ATOM 726 C C . ASP A 1 89 ? 9.657 0.018 -10.143 1.00 82.44 89 ASP A C 1
ATOM 728 O O . ASP A 1 89 ? 8.556 0.494 -9.855 1.00 82.44 89 ASP A O 1
ATOM 732 N N . ARG A 1 90 ? 10.706 0.069 -9.319 1.00 81.25 90 ARG A N 1
ATOM 733 C CA . ARG A 1 90 ? 10.660 0.614 -7.956 1.00 81.25 90 ARG A CA 1
ATOM 734 C C . ARG A 1 90 ? 10.404 2.120 -7.927 1.00 81.25 90 ARG A C 1
ATOM 736 O O . ARG A 1 90 ? 9.721 2.605 -7.030 1.00 81.25 90 ARG A O 1
ATOM 743 N N . ASP A 1 91 ? 10.949 2.856 -8.891 1.00 84.69 91 ASP A N 1
ATOM 744 C CA . ASP A 1 91 ? 10.833 4.306 -8.974 1.00 84.69 91 ASP A CA 1
ATOM 745 C C . ASP A 1 91 ? 9.417 4.657 -9.445 1.00 84.69 91 ASP A C 1
ATOM 747 O O . ASP A 1 91 ? 8.779 5.574 -8.919 1.00 84.69 91 ASP A O 1
ATOM 751 N N . LEU A 1 92 ? 8.859 3.842 -10.347 1.00 85.31 92 LEU A N 1
ATOM 752 C CA . LEU A 1 92 ? 7.453 3.939 -10.734 1.00 85.31 92 LEU A CA 1
ATOM 753 C C . LEU A 1 92 ? 6.500 3.547 -9.592 1.00 85.31 92 LEU A C 1
ATOM 755 O O . LEU A 1 92 ? 5.437 4.157 -9.455 1.00 85.31 92 LEU A O 1
ATOM 759 N N . ALA A 1 93 ? 6.874 2.577 -8.752 1.00 86.00 93 ALA A N 1
ATOM 760 C CA . ALA A 1 93 ? 6.106 2.202 -7.562 1.00 86.00 93 ALA A CA 1
ATOM 761 C C . ALA A 1 93 ? 6.068 3.342 -6.548 1.00 86.00 93 ALA A C 1
ATOM 763 O O . ALA A 1 93 ? 4.992 3.718 -6.088 1.00 86.00 93 ALA A O 1
ATOM 764 N N . LEU A 1 94 ? 7.227 3.948 -6.278 1.00 87.19 94 LEU A N 1
ATOM 765 C CA . LEU A 1 94 ? 7.352 5.109 -5.405 1.00 87.19 94 LEU A CA 1
ATOM 766 C C . LEU A 1 94 ? 6.521 6.290 -5.922 1.00 87.19 94 LEU A C 1
ATOM 768 O O . LEU A 1 94 ? 5.785 6.914 -5.159 1.00 87.19 94 LEU A O 1
ATOM 772 N N . LYS A 1 95 ? 6.590 6.571 -7.227 1.00 89.12 95 LYS A N 1
ATOM 773 C CA . LYS A 1 95 ? 5.775 7.618 -7.848 1.00 89.12 95 LYS A CA 1
ATOM 774 C C . LYS A 1 95 ? 4.281 7.327 -7.705 1.00 89.12 95 LYS A C 1
ATOM 776 O O . LYS A 1 95 ? 3.541 8.194 -7.262 1.00 89.12 95 LYS A O 1
ATOM 781 N N . SER A 1 96 ? 3.847 6.107 -8.022 1.00 88.31 96 SER A N 1
ATOM 782 C CA . SER A 1 96 ? 2.434 5.708 -7.933 1.00 88.31 96 SER A CA 1
ATOM 783 C C . SER A 1 96 ? 1.902 5.791 -6.502 1.00 88.31 96 SER A C 1
ATOM 785 O O . SER A 1 96 ? 0.770 6.216 -6.283 1.00 88.31 96 SER A O 1
ATOM 787 N N . PHE A 1 97 ? 2.735 5.419 -5.529 1.00 87.50 97 PHE A N 1
ATOM 788 C CA . PHE A 1 97 ? 2.441 5.524 -4.106 1.00 87.50 97 PHE A CA 1
ATOM 789 C C . PHE A 1 97 ? 2.270 6.978 -3.648 1.00 87.50 97 PHE A C 1
ATOM 791 O O . PHE A 1 97 ? 1.311 7.312 -2.948 1.00 87.50 97 PHE A O 1
ATOM 798 N N . ASN A 1 98 ? 3.182 7.860 -4.056 1.00 87.31 98 ASN A N 1
ATOM 799 C CA . ASN A 1 98 ? 3.081 9.281 -3.740 1.00 87.31 98 ASN A CA 1
ATOM 800 C C . ASN A 1 98 ? 1.872 9.914 -4.438 1.00 87.31 98 ASN A C 1
ATOM 802 O O . ASN A 1 98 ? 1.128 10.647 -3.798 1.00 87.31 98 ASN A O 1
ATOM 806 N N . ASP A 1 99 ? 1.608 9.559 -5.697 1.00 86.06 99 ASP A N 1
ATOM 807 C CA . ASP A 1 99 ? 0.459 10.056 -6.456 1.00 86.06 99 ASP A CA 1
ATOM 808 C C . ASP A 1 99 ? -0.870 9.705 -5.775 1.00 86.06 99 ASP A C 1
ATOM 810 O O . ASP A 1 99 ? -1.735 10.573 -5.654 1.00 86.06 99 ASP A O 1
ATOM 814 N N . ILE A 1 100 ? -1.064 8.459 -5.320 1.00 84.25 100 ILE A N 1
ATOM 815 C CA . ILE A 1 100 ? -2.300 8.095 -4.608 1.00 84.25 100 ILE A CA 1
ATOM 816 C C . ILE A 1 100 ? -2.391 8.784 -3.246 1.00 84.25 100 ILE A C 1
ATOM 818 O O . ILE A 1 100 ? -3.465 9.270 -2.890 1.00 84.25 100 ILE A O 1
ATOM 822 N N . THR A 1 101 ? -1.275 8.877 -2.521 1.00 83.25 101 THR A N 1
ATOM 823 C CA . THR A 1 101 ? -1.213 9.560 -1.223 1.00 83.25 101 THR A CA 1
ATOM 824 C C . THR A 1 101 ? -1.619 11.026 -1.375 1.00 83.25 101 THR A C 1
ATOM 826 O O . THR A 1 101 ? -2.542 11.482 -0.705 1.00 83.25 101 THR A O 1
ATOM 829 N N . SER A 1 102 ? -1.011 11.747 -2.320 1.00 81.00 102 SER A N 1
ATOM 830 C CA . SER A 1 102 ? -1.328 13.147 -2.610 1.00 81.00 102 SER A CA 1
ATOM 831 C C . SER A 1 102 ? -2.748 13.330 -3.140 1.00 81.00 102 SER A C 1
ATOM 833 O O . SER A 1 102 ? -3.447 14.230 -2.693 1.00 81.00 102 SER A O 1
ATOM 835 N N . LYS A 1 103 ? -3.229 12.468 -4.049 1.00 78.94 103 LYS A N 1
ATOM 836 C CA . LYS A 1 103 ? -4.614 12.547 -4.550 1.00 78.94 103 LYS A CA 1
ATOM 837 C C . LYS A 1 103 ? -5.641 12.369 -3.438 1.00 78.94 103 LYS A C 1
ATOM 839 O O . LYS A 1 103 ? -6.665 13.043 -3.458 1.00 78.94 103 LYS A O 1
ATOM 844 N N . ARG A 1 104 ? -5.391 11.462 -2.490 1.00 74.81 104 ARG A N 1
ATOM 845 C CA . ARG A 1 104 ? -6.284 11.253 -1.347 1.00 74.81 104 ARG A CA 1
ATOM 846 C C . ARG A 1 104 ? -6.258 12.448 -0.402 1.00 74.81 104 ARG A C 1
ATOM 848 O O . ARG A 1 104 ? -7.331 12.955 -0.109 1.00 74.81 104 ARG A O 1
ATOM 855 N N . LEU A 1 105 ? -5.080 12.947 -0.027 1.00 64.31 105 LEU A N 1
ATOM 856 C CA . LEU A 1 105 ? -4.950 14.156 0.798 1.00 64.31 105 LEU A CA 1
ATOM 857 C C . LEU A 1 105 ? -5.664 15.363 0.165 1.00 64.31 105 LEU A C 1
ATOM 859 O O . LEU A 1 105 ? -6.498 15.991 0.810 1.00 64.31 105 LEU A O 1
ATOM 863 N N . ASN A 1 106 ? -5.450 15.606 -1.130 1.00 60.28 106 ASN A N 1
ATOM 864 C CA . ASN A 1 106 ? -6.110 16.700 -1.8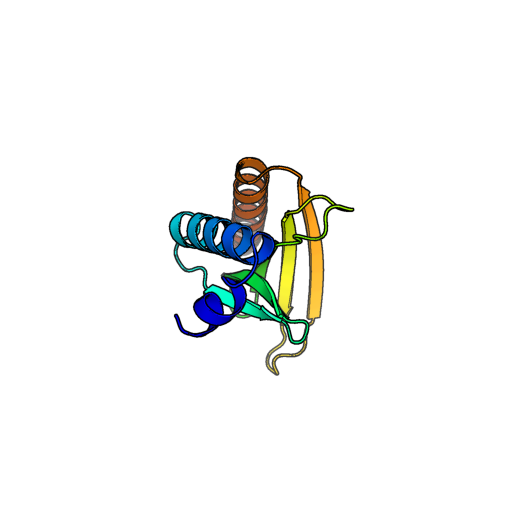51 1.00 60.28 106 ASN A CA 1
ATOM 865 C C . ASN A 1 106 ? -7.630 16.489 -1.986 1.00 60.28 106 ASN A C 1
ATOM 867 O O . ASN A 1 106 ? -8.392 17.449 -2.068 1.00 60.28 106 ASN A O 1
ATOM 871 N N . SER A 1 107 ? -8.097 15.235 -2.008 1.00 58.66 107 SER A N 1
ATOM 872 C CA . SER A 1 107 ? -9.531 14.923 -2.005 1.00 58.66 107 SER A CA 1
ATOM 873 C C . SER A 1 107 ? -10.200 15.229 -0.662 1.00 58.66 107 SER A C 1
ATOM 875 O O . SER A 1 107 ? -11.419 15.381 -0.647 1.00 58.66 107 SER A O 1
ATOM 877 N N . PHE A 1 108 ? -9.447 15.303 0.439 1.00 53.00 108 PHE A N 1
ATOM 878 C CA . PHE A 1 108 ? -9.958 15.755 1.736 1.00 53.00 108 PHE A CA 1
ATOM 879 C C . PHE A 1 108 ? -9.964 17.285 1.850 1.00 53.00 108 PHE A C 1
ATOM 881 O O . PHE A 1 108 ? -10.897 17.837 2.428 1.00 53.00 108 PHE A O 1
ATOM 888 N N . GLU A 1 109 ? -8.983 17.976 1.258 1.00 47.62 109 GLU A N 1
ATOM 889 C CA . GLU A 1 109 ? -8.918 19.448 1.282 1.00 47.62 109 GLU A CA 1
ATOM 890 C C . GLU A 1 109 ? -10.081 20.123 0.533 1.00 47.62 109 GLU A C 1
ATOM 892 O O . GLU A 1 109 ? -10.541 21.184 0.943 1.00 47.62 109 GLU A O 1
ATOM 897 N N . LEU A 1 110 ? -10.639 19.490 -0.503 1.00 43.81 110 LEU A N 1
ATOM 898 C CA . LEU A 1 110 ? -11.782 20.031 -1.259 1.00 43.81 110 LEU A CA 1
ATOM 899 C C . LEU A 1 110 ? -13.134 19.974 -0.522 1.00 43.81 110 LEU A C 1
ATOM 901 O O . LEU A 1 110 ? -14.131 20.450 -1.060 1.00 43.81 110 LEU A O 1
ATOM 905 N N . VAL A 1 111 ? -13.193 19.394 0.680 1.00 45.41 111 VAL A N 1
ATOM 906 C CA . VAL A 1 111 ? -14.436 19.292 1.471 1.00 45.41 111 VAL A CA 1
ATOM 907 C C . VAL A 1 111 ? -14.525 20.382 2.553 1.00 45.41 111 VAL A C 1
ATOM 909 O O . VAL A 1 111 ? -15.543 20.479 3.228 1.00 45.41 111 VAL A O 1
ATOM 912 N N . LEU A 1 112 ? -13.500 21.230 2.713 1.00 44.91 112 LEU A N 1
ATOM 913 C CA . LEU A 1 112 ? -13.447 22.234 3.789 1.00 44.91 112 LEU A CA 1
ATOM 914 C C . LEU A 1 112 ? -13.652 23.695 3.358 1.00 44.91 112 LEU A C 1
ATOM 916 O O . LEU A 1 112 ? -13.732 24.540 4.240 1.00 44.91 112 LEU A O 1
ATOM 920 N N . ASP A 1 113 ? -13.793 24.006 2.066 1.00 39.69 113 ASP A N 1
ATOM 921 C CA . ASP A 1 113 ? -13.914 25.402 1.590 1.00 39.69 113 ASP A CA 1
ATOM 922 C C . ASP A 1 113 ? -15.312 25.718 1.027 1.00 39.69 113 ASP A C 1
ATOM 924 O O . ASP A 1 113 ? -15.487 26.273 -0.057 1.00 39.69 113 ASP A O 1
ATOM 928 N N . GLY A 1 114 ? -16.335 25.279 1.761 1.00 47.66 114 GLY A N 1
ATOM 929 C CA . GLY A 1 114 ? -17.741 25.444 1.409 1.00 47.66 114 GLY A CA 1
ATOM 930 C C . GLY A 1 114 ? -18.597 25.834 2.606 1.00 47.66 114 GLY A C 1
ATOM 931 O O . GLY A 1 114 ? -19.593 25.163 2.862 1.00 47.66 114 GLY A O 1
ATOM 932 N N . GLU A 1 115 ? -18.214 26.887 3.328 1.00 39.97 115 GLU A N 1
ATOM 933 C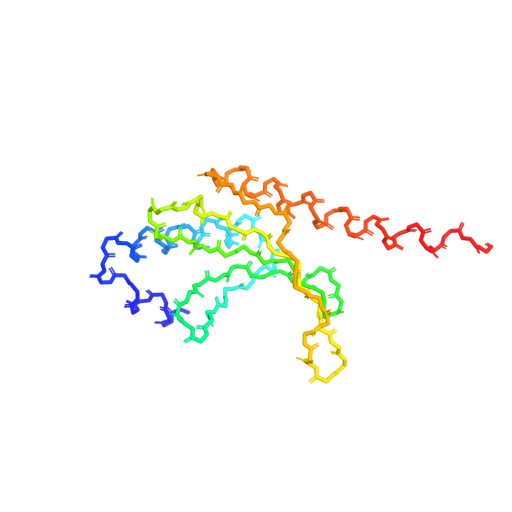 CA . GLU A 1 115 ? -19.129 27.651 4.187 1.00 39.97 115 GLU A CA 1
ATOM 934 C C . GLU A 1 115 ? -18.798 29.148 4.157 1.00 39.97 115 GLU A C 1
ATOM 936 O O . GLU A 1 115 ? -17.604 29.496 4.308 1.00 39.97 115 GLU A O 1
#